Protein AF-A0A5R2N179-F1 (afdb_monomer)

Structure (mmCIF, N/CA/C/O backbone):
data_AF-A0A5R2N179-F1
#
_entry.id   AF-A0A5R2N179-F1
#
loop_
_atom_site.group_PDB
_atom_site.id
_atom_site.type_symbol
_atom_site.label_atom_id
_atom_site.label_alt_id
_atom_site.label_comp_id
_atom_site.label_asym_id
_atom_site.label_entity_id
_atom_site.label_seq_id
_atom_site.pdbx_PDB_ins_code
_atom_site.Cartn_x
_atom_site.Cartn_y
_atom_site.Cartn_z
_atom_site.occupancy
_atom_site.B_iso_or_equiv
_atom_site.auth_seq_id
_atom_site.auth_comp_id
_atom_site.auth_asym_id
_atom_site.auth_atom_id
_atom_site.pdbx_PDB_model_num
ATOM 1 N N . MET A 1 1 ? -63.352 -45.307 57.477 1.00 53.78 1 MET A N 1
ATOM 2 C CA . MET A 1 1 ? -62.106 -44.621 57.868 1.00 53.78 1 MET A CA 1
ATOM 3 C C . MET A 1 1 ? -61.792 -43.632 56.760 1.00 53.78 1 MET A C 1
ATOM 5 O O . MET A 1 1 ? -61.349 -44.044 55.698 1.00 53.78 1 MET A O 1
ATOM 9 N N . SER A 1 2 ? -62.169 -42.372 56.954 1.00 57.47 2 SER A N 1
ATOM 10 C CA . SER A 1 2 ? -61.905 -41.281 56.017 1.00 57.47 2 SER A CA 1
ATOM 11 C C . SER A 1 2 ? -60.538 -40.698 56.347 1.00 57.47 2 SER A C 1
ATOM 13 O O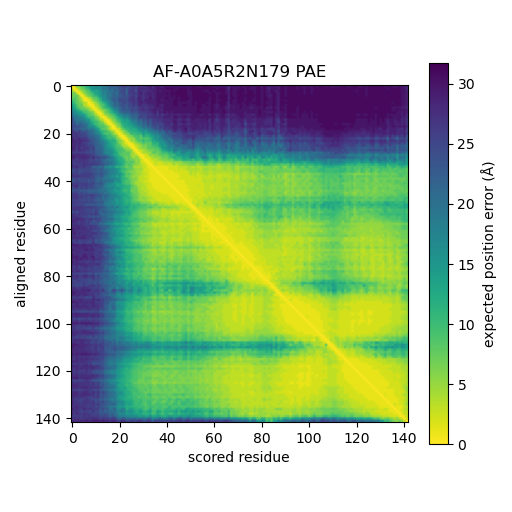 . SER A 1 2 ? -60.354 -40.221 57.464 1.00 57.47 2 SER A O 1
ATOM 15 N N . THR A 1 3 ? -59.604 -40.716 55.402 1.00 59.97 3 THR A N 1
ATOM 16 C CA . THR A 1 3 ? -58.459 -39.798 55.405 1.00 59.97 3 THR A CA 1
ATOM 17 C C . THR A 1 3 ? -58.260 -39.295 53.989 1.00 59.97 3 THR A C 1
ATOM 19 O O . THR A 1 3 ? -57.689 -39.963 53.131 1.00 59.97 3 THR A O 1
ATOM 22 N N . ASP A 1 4 ? -58.837 -38.121 53.785 1.00 61.88 4 ASP A N 1
ATOM 23 C CA . ASP A 1 4 ? -58.376 -37.084 52.883 1.00 61.88 4 ASP A CA 1
ATOM 24 C C . ASP A 1 4 ? -56.867 -36.835 53.076 1.00 61.88 4 ASP A C 1
ATOM 26 O O . ASP A 1 4 ? -56.405 -36.702 54.213 1.00 61.88 4 ASP A O 1
ATOM 30 N N . SER A 1 5 ? -56.110 -36.782 51.982 1.00 61.78 5 SER A N 1
ATOM 31 C CA . SER A 1 5 ? -54.809 -36.106 51.936 1.00 61.78 5 SER A CA 1
ATOM 32 C C . SER A 1 5 ? -54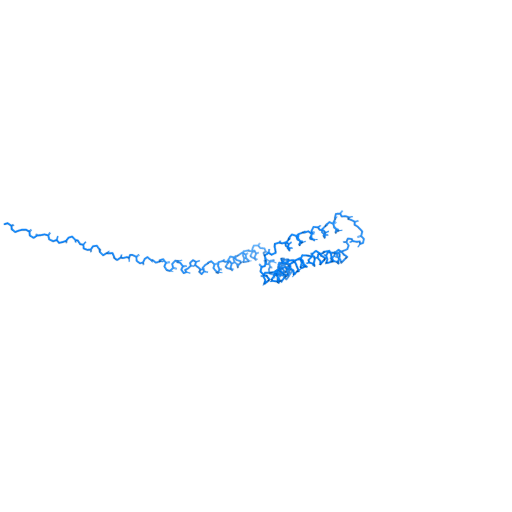.368 -35.851 50.491 1.00 61.78 5 SER A C 1
ATOM 34 O O . SER A 1 5 ? -53.575 -36.585 49.914 1.00 61.78 5 SER A O 1
ATOM 36 N N . ALA A 1 6 ? -54.928 -34.764 49.952 1.00 61.44 6 ALA A N 1
ATOM 37 C CA . ALA A 1 6 ? -54.314 -33.726 49.112 1.00 61.44 6 ALA A CA 1
ATOM 38 C C . ALA A 1 6 ? -53.505 -34.103 47.836 1.00 61.44 6 ALA A C 1
ATOM 40 O O . ALA A 1 6 ? -52.576 -34.909 47.878 1.00 61.44 6 ALA A O 1
ATOM 41 N N . PRO A 1 7 ? -53.737 -33.406 46.700 1.00 61.97 7 PRO A N 1
ATOM 42 C CA . PRO A 1 7 ? -52.867 -33.489 45.528 1.00 61.97 7 PRO A CA 1
ATOM 43 C C . PRO A 1 7 ? -51.495 -32.861 45.817 1.00 61.97 7 PRO A C 1
ATOM 45 O O . PRO A 1 7 ? -51.409 -31.773 46.389 1.00 61.97 7 PRO A O 1
ATOM 48 N N . ALA A 1 8 ? -50.420 -33.520 45.375 1.00 60.12 8 ALA A N 1
ATOM 49 C CA . ALA A 1 8 ? -49.076 -32.947 45.386 1.00 60.12 8 ALA A CA 1
ATOM 50 C C . ALA A 1 8 ? -49.012 -31.685 44.494 1.00 60.12 8 ALA A C 1
ATOM 52 O O . ALA A 1 8 ? -49.739 -31.600 43.499 1.00 60.12 8 ALA A O 1
ATOM 53 N N . PRO A 1 9 ? -48.168 -30.695 44.836 1.00 57.66 9 PRO A N 1
ATOM 54 C CA . PRO A 1 9 ? -48.247 -29.357 44.272 1.00 57.66 9 PRO A CA 1
ATOM 55 C C . PRO A 1 9 ? -47.945 -29.386 42.777 1.00 57.66 9 PRO A C 1
ATOM 57 O O . PRO A 1 9 ? -46.950 -29.973 42.349 1.00 57.66 9 PRO A O 1
ATOM 60 N N . GLN A 1 10 ? -48.770 -28.687 41.996 1.00 62.75 10 GLN A N 1
ATOM 61 C CA . GLN A 1 10 ? -48.390 -28.215 40.6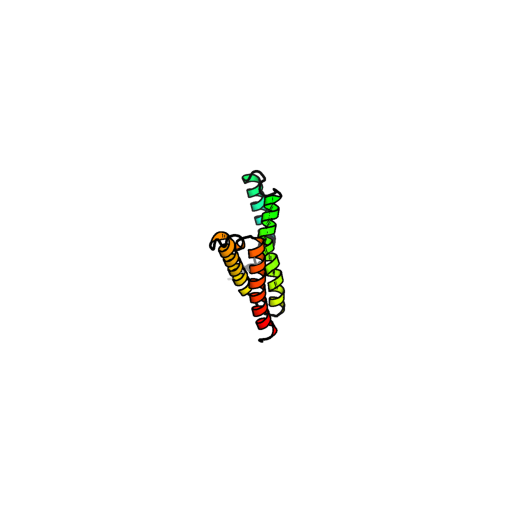71 1.00 62.75 10 GLN A CA 1
ATOM 62 C C . GLN A 1 10 ? -47.154 -27.341 40.865 1.00 62.75 10 GLN A C 1
ATOM 64 O O . GLN A 1 10 ? -47.249 -26.185 41.276 1.00 62.75 10 GLN A O 1
ATOM 69 N N . GLY A 1 11 ? -45.980 -27.935 40.657 1.00 43.81 11 GLY A N 1
ATOM 70 C CA . GLY A 1 11 ? -44.746 -27.189 40.551 1.00 43.81 11 GLY A CA 1
ATOM 71 C C . GLY A 1 11 ? -44.961 -26.190 39.436 1.00 43.81 11 GLY A C 1
ATOM 72 O O . GLY A 1 11 ? -45.070 -26.584 38.276 1.00 43.81 11 GLY A O 1
ATOM 73 N N . ASN A 1 12 ? -45.094 -24.919 39.812 1.00 52.75 12 ASN A N 1
ATOM 74 C CA . ASN A 1 12 ? -44.979 -23.802 38.900 1.00 52.75 12 ASN A CA 1
ATOM 75 C C . ASN A 1 12 ? -43.726 -24.063 38.069 1.00 52.75 12 ASN A C 1
ATOM 77 O O . ASN A 1 12 ? -42.609 -23.807 38.518 1.00 52.75 12 ASN A O 1
ATOM 81 N N . ILE A 1 13 ? -43.920 -24.518 36.834 1.00 54.75 13 ILE A N 1
ATOM 82 C CA . ILE A 1 13 ? -42.973 -24.276 35.759 1.00 54.75 13 ILE A CA 1
ATOM 83 C C . ILE A 1 13 ? -43.164 -22.796 35.419 1.00 54.75 13 ILE A C 1
ATOM 85 O O . ILE A 1 13 ? -43.594 -22.420 34.336 1.00 54.75 13 ILE A O 1
ATOM 89 N N . ALA A 1 14 ? -42.901 -21.932 36.404 1.00 51.62 14 ALA A N 1
ATOM 90 C CA . ALA A 1 14 ? -42.409 -20.615 36.112 1.00 51.62 14 ALA A CA 1
ATOM 91 C C . ALA A 1 14 ? -41.060 -20.913 35.473 1.00 51.62 14 ALA A C 1
ATOM 93 O O . ALA A 1 14 ? -40.058 -21.091 36.166 1.00 51.62 14 ALA A O 1
ATOM 94 N N . GLU A 1 15 ? -41.099 -21.123 34.153 1.00 56.00 15 GLU A N 1
ATOM 95 C CA . GLU A 1 15 ? -39.951 -20.985 33.289 1.00 56.00 15 GLU A CA 1
ATOM 96 C C . GLU A 1 15 ? -39.218 -19.773 33.818 1.00 56.00 15 GLU A C 1
ATOM 98 O O . GLU A 1 15 ? -39.706 -18.643 33.774 1.00 56.00 15 GLU A O 1
ATOM 103 N N . GLU A 1 16 ? -38.089 -20.063 34.448 1.00 53.00 16 GLU A N 1
ATOM 104 C CA . GLU A 1 16 ? -37.110 -19.097 34.855 1.00 53.00 16 GLU A CA 1
ATOM 105 C C . GLU A 1 16 ? -36.722 -18.421 33.542 1.00 53.00 16 GLU A C 1
ATOM 107 O O . GLU A 1 16 ? -35.884 -18.915 32.782 1.00 53.00 16 GLU A O 1
ATOM 112 N N . GLN A 1 17 ? -37.450 -17.355 33.203 1.00 58.47 17 GLN A N 1
ATOM 113 C CA . GLN A 1 17 ? -37.270 -16.540 32.020 1.00 58.47 17 GLN A CA 1
ATOM 114 C C . GLN A 1 17 ? -35.991 -15.757 32.298 1.00 58.47 17 GLN A C 1
ATOM 116 O O . GLN A 1 17 ? -35.980 -14.597 32.704 1.00 58.47 17 GLN A O 1
ATOM 121 N N . ARG A 1 18 ? -34.884 -16.503 32.232 1.00 58.25 18 ARG A N 1
ATOM 122 C CA . ARG A 1 18 ? -33.540 -16.088 32.590 1.00 58.25 18 ARG A CA 1
ATOM 123 C C . ARG A 1 18 ? -33.220 -14.824 31.803 1.00 58.25 18 ARG A C 1
ATOM 125 O O . ARG A 1 18 ? -33.641 -14.713 30.648 1.00 58.25 18 ARG A O 1
ATOM 132 N N . PRO A 1 19 ? -32.389 -13.922 32.345 1.00 51.41 19 PRO A N 1
ATOM 133 C CA . PRO A 1 19 ? -31.983 -12.665 31.714 1.00 51.41 19 PRO A CA 1
ATOM 134 C C . PRO A 1 19 ? -31.039 -12.886 30.510 1.00 51.41 19 PRO A C 1
ATOM 136 O O . PRO A 1 19 ? -30.090 -12.139 30.288 1.00 51.41 19 PRO A O 1
ATOM 139 N N . ARG A 1 20 ? -31.278 -13.926 29.703 1.00 57.06 20 ARG A N 1
ATOM 140 C CA . ARG A 1 20 ? -30.557 -14.249 28.471 1.00 57.06 20 ARG A CA 1
ATOM 141 C C . ARG A 1 20 ? -30.684 -13.133 27.440 1.00 57.06 20 ARG A C 1
ATOM 143 O O . ARG A 1 20 ? -29.745 -12.917 26.686 1.00 57.06 20 ARG A O 1
ATOM 150 N N . ILE A 1 21 ? -31.787 -12.386 27.457 1.00 59.50 21 ILE A N 1
ATOM 151 C CA . ILE A 1 21 ? -32.020 -11.277 26.525 1.00 59.50 21 ILE A CA 1
ATOM 152 C C . ILE A 1 21 ? -31.097 -10.088 26.842 1.00 59.50 21 ILE A C 1
ATOM 154 O O . ILE A 1 21 ? -30.459 -9.560 25.938 1.00 59.50 21 ILE A O 1
ATOM 158 N N . ALA A 1 22 ? -30.936 -9.717 28.118 1.00 60.19 22 ALA A N 1
ATOM 159 C CA . ALA A 1 22 ? -30.096 -8.582 28.513 1.00 60.19 22 ALA A CA 1
ATOM 160 C C . ALA A 1 22 ? -28.593 -8.866 28.329 1.00 60.19 22 ALA A C 1
ATOM 162 O O . ALA A 1 22 ? -27.859 -8.023 27.814 1.00 60.19 22 ALA A O 1
ATOM 163 N N . VAL A 1 23 ? -28.137 -10.075 28.677 1.00 61.72 23 VAL A N 1
ATOM 164 C CA . VAL A 1 23 ? -26.733 -10.483 28.484 1.00 61.72 23 VAL A CA 1
ATOM 165 C C . VAL A 1 23 ? -26.410 -10.671 26.996 1.00 61.72 23 VAL A C 1
ATOM 167 O O . VAL A 1 23 ? -25.331 -10.287 26.545 1.00 61.72 23 VAL A O 1
ATOM 170 N N . SER A 1 24 ? -27.345 -11.195 26.195 1.00 61.19 24 SER A N 1
ATOM 171 C CA . SER A 1 24 ? -27.162 -11.303 24.743 1.00 61.19 24 SER A CA 1
ATOM 172 C C . SER A 1 24 ? -27.149 -9.931 24.069 1.00 61.19 24 SER A C 1
ATOM 174 O O . SER A 1 24 ? -26.312 -9.698 23.206 1.00 61.19 24 SER A O 1
ATOM 176 N N . ALA A 1 25 ? -28.017 -9.002 24.474 1.00 61.19 25 ALA A N 1
ATOM 177 C CA . ALA A 1 25 ? -28.015 -7.647 23.929 1.00 61.19 25 ALA A CA 1
ATOM 178 C C . ALA A 1 25 ? -26.716 -6.905 24.280 1.00 61.19 25 ALA A C 1
ATOM 180 O O . ALA A 1 25 ? -26.116 -6.276 23.411 1.00 61.19 25 ALA A O 1
ATOM 181 N N . LEU A 1 26 ? -26.226 -7.027 25.519 1.00 62.22 26 LEU A N 1
ATOM 182 C CA . LEU A 1 26 ? -24.972 -6.397 25.934 1.00 62.22 26 LEU A CA 1
ATOM 183 C C . LEU A 1 26 ? -23.756 -6.993 25.207 1.00 62.22 26 LEU A C 1
ATOM 185 O O . LEU A 1 26 ? -22.875 -6.251 24.789 1.00 62.22 26 LEU A O 1
ATOM 189 N N . THR A 1 27 ? -23.716 -8.313 24.996 1.00 66.31 27 THR A N 1
ATOM 190 C CA . THR A 1 27 ? -22.603 -8.977 24.291 1.00 66.31 27 THR A CA 1
ATOM 191 C C . THR A 1 27 ? -22.597 -8.720 22.780 1.00 66.31 27 THR A C 1
ATOM 193 O O . THR A 1 27 ? -21.515 -8.613 22.205 1.00 66.31 27 THR A O 1
ATOM 196 N N . THR A 1 28 ? -23.759 -8.557 22.136 1.00 67.06 28 THR A N 1
ATOM 197 C CA . THR A 1 28 ? -23.848 -8.164 20.717 1.00 67.06 28 THR A CA 1
ATOM 198 C C . THR A 1 28 ? -23.349 -6.733 20.506 1.00 67.06 28 THR A C 1
ATOM 200 O O . THR A 1 28 ? -22.462 -6.517 19.684 1.00 67.06 28 THR A O 1
ATOM 203 N N . ASN A 1 29 ? -23.815 -5.779 21.322 1.00 69.38 29 ASN A N 1
ATOM 204 C CA . ASN A 1 29 ? -23.353 -4.387 21.264 1.00 69.38 29 ASN A CA 1
ATOM 205 C C . ASN A 1 29 ? -21.856 -4.267 21.605 1.00 69.38 29 ASN A C 1
ATOM 207 O O . ASN A 1 29 ? -21.120 -3.519 20.966 1.00 69.38 29 ASN A O 1
ATOM 211 N N . LEU A 1 30 ? -21.365 -5.044 22.576 1.00 72.31 30 LEU A N 1
ATOM 212 C CA . LEU A 1 30 ? -19.951 -5.029 22.949 1.00 72.31 30 LEU A CA 1
ATOM 213 C C . LEU A 1 30 ? -19.044 -5.641 21.873 1.00 72.31 30 LEU A C 1
ATOM 215 O O . LEU A 1 30 ? -17.878 -5.282 21.815 1.00 72.31 30 LEU A O 1
ATOM 219 N N . ARG A 1 31 ? -19.535 -6.536 21.006 1.00 76.44 31 ARG A N 1
ATOM 220 C CA . ARG A 1 31 ? -18.759 -7.014 19.845 1.00 76.44 31 ARG A CA 1
ATOM 221 C C . ARG A 1 31 ? -18.673 -5.961 18.747 1.0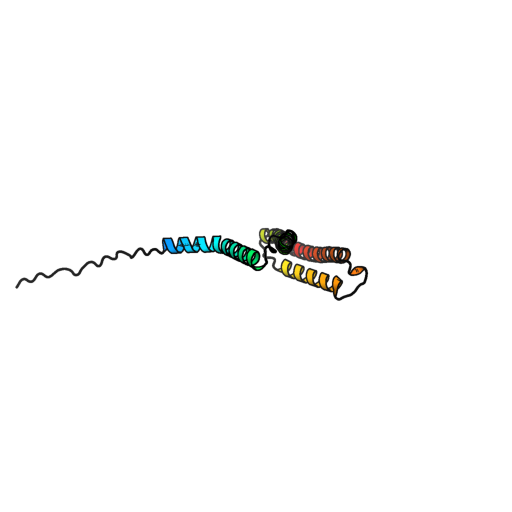0 76.44 31 ARG A C 1
ATOM 223 O O . ARG A 1 31 ? -17.598 -5.769 18.188 1.00 76.44 31 ARG A O 1
ATOM 230 N N . GLU A 1 32 ? -19.779 -5.280 18.475 1.00 78.50 32 GLU A N 1
ATOM 231 C CA . GLU A 1 32 ? -19.869 -4.265 17.423 1.00 78.50 32 GLU A CA 1
ATOM 232 C C . GLU A 1 32 ? -19.042 -3.014 17.773 1.00 78.50 32 GLU A C 1
ATOM 234 O O . GLU A 1 32 ? -18.259 -2.531 16.957 1.00 78.50 32 GLU A O 1
ATOM 239 N N . TYR A 1 33 ? -19.104 -2.560 19.030 1.00 86.62 33 TYR A N 1
ATOM 240 C CA . TYR A 1 33 ? -18.309 -1.427 19.521 1.00 86.62 33 TYR A CA 1
ATOM 241 C C . TYR A 1 33 ? -16.965 -1.824 20.141 1.00 86.62 33 TYR A C 1
ATOM 243 O O . TYR A 1 33 ? -16.095 -0.971 20.314 1.00 86.62 33 TYR A O 1
ATOM 251 N N . GLY A 1 34 ? -16.756 -3.100 20.463 1.00 88.56 34 GLY A N 1
ATOM 252 C CA . GLY A 1 34 ? -15.570 -3.570 21.183 1.00 88.56 34 GLY A CA 1
ATOM 253 C C . GLY A 1 34 ? -14.272 -3.310 20.439 1.00 88.56 34 GLY A C 1
ATOM 254 O O . GLY A 1 34 ? -13.285 -2.946 21.069 1.00 88.56 34 GLY A O 1
ATOM 255 N N . LEU A 1 35 ? -14.278 -3.419 19.108 1.00 90.94 35 LEU A N 1
ATOM 256 C CA . LEU A 1 35 ? -13.097 -3.128 18.294 1.00 90.94 35 LEU A CA 1
ATOM 257 C C . LEU A 1 35 ? -12.757 -1.631 18.294 1.00 90.94 35 LEU A C 1
ATOM 259 O O . LEU A 1 35 ? -11.589 -1.273 18.423 1.00 90.94 35 LEU A O 1
ATOM 263 N N . ILE A 1 36 ? -13.765 -0.756 18.219 1.00 90.69 36 ILE A N 1
ATOM 264 C CA . ILE A 1 36 ? -13.574 0.701 18.299 1.00 90.69 36 ILE A CA 1
ATOM 265 C C . ILE A 1 36 ? -13.083 1.092 19.697 1.00 90.69 36 ILE A C 1
ATOM 267 O O . ILE A 1 36 ? -12.126 1.851 19.824 1.00 90.69 36 ILE A O 1
ATOM 271 N N . ILE A 1 37 ? -13.694 0.541 20.749 1.00 92.00 37 ILE A N 1
ATOM 272 C CA . ILE A 1 37 ? -13.278 0.776 22.136 1.00 92.00 37 ILE A CA 1
ATOM 273 C C . ILE A 1 37 ? -11.841 0.286 22.345 1.00 92.00 37 ILE A C 1
ATOM 275 O O . ILE A 1 37 ? -11.023 1.023 22.890 1.00 92.00 37 ILE A O 1
ATOM 279 N N . ALA A 1 38 ? -11.502 -0.916 21.869 1.00 92.50 38 ALA A N 1
ATOM 280 C CA . ALA A 1 38 ? -10.147 -1.455 21.943 1.00 92.50 38 ALA A CA 1
ATOM 281 C C . ALA A 1 38 ? -9.137 -0.562 21.206 1.00 92.50 38 ALA A C 1
ATOM 283 O O . ALA A 1 38 ? -8.072 -0.274 21.751 1.00 92.50 38 ALA A O 1
ATOM 284 N N . LEU A 1 39 ? -9.486 -0.067 20.013 1.00 92.38 39 LEU A N 1
ATOM 285 C CA . LEU A 1 39 ? -8.658 0.874 19.261 1.00 92.38 39 LEU A CA 1
ATOM 286 C C . LEU A 1 39 ? -8.419 2.162 20.060 1.00 92.38 39 LEU A C 1
ATOM 288 O O . LEU A 1 39 ? -7.272 2.571 20.210 1.00 92.38 39 LEU A O 1
ATOM 292 N N . ILE A 1 40 ? -9.470 2.768 20.624 1.00 94.00 40 ILE A N 1
ATOM 293 C CA . ILE A 1 40 ? -9.359 3.986 21.443 1.00 94.00 40 ILE A CA 1
ATOM 294 C C . ILE A 1 40 ? -8.467 3.743 22.663 1.00 94.00 40 ILE A C 1
ATOM 296 O O . ILE A 1 40 ? -7.580 4.548 22.941 1.00 94.00 40 ILE A O 1
ATOM 300 N N . VAL A 1 41 ? -8.664 2.633 23.377 1.00 95.44 41 VAL A N 1
ATOM 301 C CA . VAL A 1 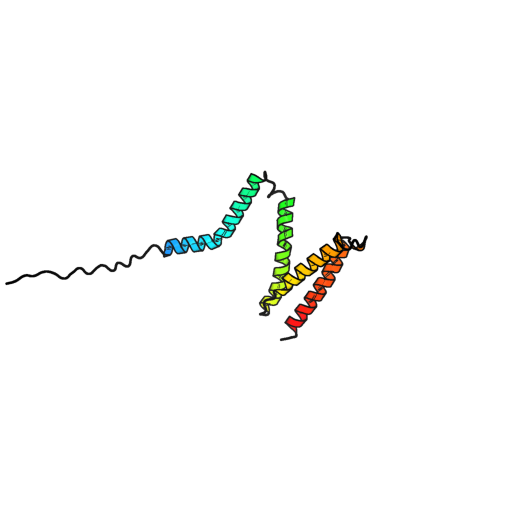41 ? -7.857 2.280 24.555 1.00 95.44 41 VAL A CA 1
ATOM 302 C C . VAL A 1 41 ? -6.381 2.144 24.182 1.00 95.44 41 VAL A C 1
ATOM 304 O O . VAL A 1 41 ? -5.532 2.724 24.857 1.00 95.44 41 VAL A O 1
ATOM 307 N N . ILE A 1 42 ? -6.066 1.443 23.090 1.00 94.25 42 ILE A N 1
ATOM 308 C CA . ILE A 1 42 ? -4.688 1.284 22.603 1.00 94.25 42 ILE A CA 1
ATOM 309 C C . ILE A 1 42 ? -4.100 2.631 22.155 1.00 94.25 42 ILE A C 1
ATOM 311 O O . ILE A 1 42 ? -2.950 2.936 22.474 1.00 94.25 42 ILE A O 1
ATOM 315 N N . MET A 1 43 ? -4.877 3.463 21.455 1.00 93.69 43 MET A N 1
ATOM 316 C CA . MET A 1 43 ? -4.445 4.799 21.036 1.00 93.69 43 MET A CA 1
ATOM 317 C C . MET A 1 43 ? -4.116 5.686 22.236 1.00 93.69 43 MET A C 1
ATOM 319 O O . MET A 1 43 ? -3.072 6.333 22.243 1.00 93.69 43 MET A O 1
ATOM 323 N N . LEU A 1 44 ? -4.969 5.699 23.264 1.00 94.88 44 LEU A N 1
ATOM 324 C CA . LEU A 1 44 ? -4.720 6.447 24.496 1.00 94.88 44 LEU A CA 1
ATOM 325 C C . LEU A 1 44 ? -3.500 5.899 25.235 1.00 94.88 44 LEU A C 1
ATOM 327 O O . LEU A 1 44 ? -2.635 6.678 25.627 1.00 94.88 44 LEU A O 1
ATOM 331 N N . PHE A 1 45 ? -3.387 4.576 25.365 1.00 95.44 45 PHE A N 1
ATOM 332 C CA . PHE A 1 45 ? -2.230 3.922 25.972 1.00 95.44 45 PHE A CA 1
ATOM 333 C C . PHE A 1 45 ? -0.919 4.383 25.320 1.00 95.44 45 PHE A C 1
ATOM 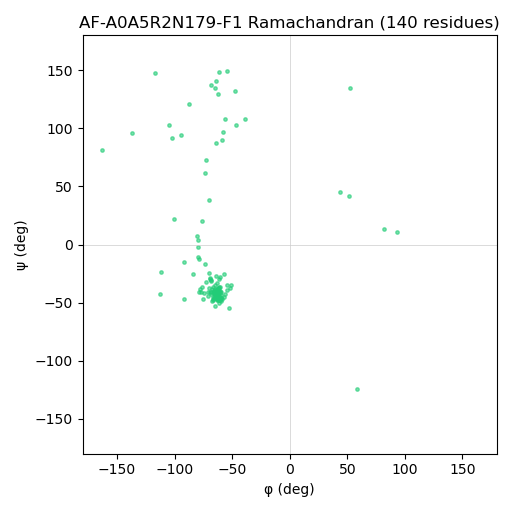335 O O . PHE A 1 45 ? -0.057 4.929 26.005 1.00 95.44 45 PHE A O 1
ATOM 342 N N . PHE A 1 46 ? -0.791 4.277 23.994 1.00 94.12 46 PHE A N 1
ATOM 343 C CA . PHE A 1 46 ? 0.414 4.735 23.293 1.00 94.12 46 PHE A CA 1
ATOM 344 C C . PHE A 1 46 ? 0.578 6.258 23.304 1.00 94.12 46 PHE A C 1
ATOM 346 O O . PHE A 1 46 ? 1.700 6.755 23.361 1.00 94.12 46 PHE A O 1
ATOM 353 N N . GLN A 1 47 ? -0.510 7.027 23.306 1.00 93.94 47 GLN A N 1
ATOM 354 C CA . GLN A 1 47 ? -0.423 8.478 23.432 1.00 93.94 47 GLN A CA 1
ATOM 355 C C . GLN A 1 47 ? 0.203 8.889 24.774 1.00 93.94 47 GLN A C 1
ATOM 357 O O . GLN A 1 47 ? 1.072 9.762 24.788 1.00 93.94 47 GLN A O 1
ATOM 362 N N . PHE A 1 48 ? -0.189 8.255 25.882 1.00 94.81 48 PHE A N 1
ATOM 363 C CA . PHE A 1 48 ? 0.373 8.543 27.203 1.00 94.81 48 PHE A CA 1
ATOM 364 C C . PHE A 1 48 ? 1.775 7.950 27.377 1.00 94.81 48 PHE A C 1
ATOM 366 O O . PHE A 1 48 ? 2.689 8.661 27.789 1.00 94.81 48 PHE A O 1
ATOM 373 N N . THR A 1 49 ? 1.981 6.681 27.016 1.00 94.81 49 THR A N 1
ATOM 374 C CA . THR A 1 49 ? 3.274 5.999 27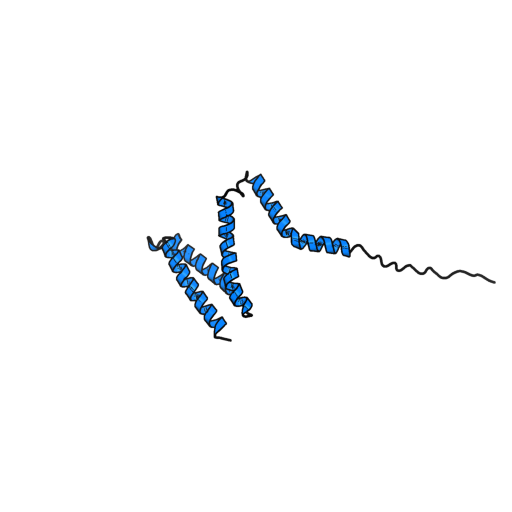.185 1.00 94.81 49 THR A CA 1
ATOM 375 C C . THR A 1 49 ? 4.364 6.561 26.268 1.00 94.81 49 THR A C 1
ATOM 377 O O . THR A 1 49 ? 5.533 6.561 26.641 1.00 94.81 49 THR A O 1
ATOM 380 N N . THR A 1 50 ? 4.018 7.076 25.082 1.00 92.62 50 THR A N 1
ATOM 381 C CA . THR A 1 50 ? 4.981 7.647 24.117 1.00 92.62 50 THR A CA 1
ATOM 382 C C . THR A 1 50 ? 5.030 9.184 24.155 1.00 92.62 50 THR A C 1
ATOM 384 O O . THR A 1 50 ? 5.435 9.822 23.176 1.00 92.62 50 THR A O 1
ATOM 387 N N . SER A 1 51 ? 4.602 9.806 25.261 1.00 90.75 51 SER A N 1
ATOM 388 C CA . SER A 1 51 ? 4.675 11.263 25.485 1.00 90.75 51 SER A CA 1
ATOM 389 C C . SER A 1 51 ? 4.090 12.090 24.334 1.00 90.75 51 SER A C 1
ATOM 391 O O . SER A 1 51 ? 4.667 13.070 23.865 1.00 90.75 51 SER A O 1
ATOM 393 N N . GLY A 1 52 ? 2.955 11.641 23.815 1.00 89.69 52 GLY A N 1
ATOM 394 C CA . GLY A 1 52 ? 2.198 12.316 22.774 1.00 89.69 52 GLY A CA 1
ATOM 395 C C . GLY A 1 52 ? 2.666 12.118 21.334 1.00 89.69 52 GLY A C 1
ATOM 396 O O . GLY A 1 52 ? 2.246 12.842 20.434 1.00 89.69 52 GLY A O 1
ATOM 397 N N . THR A 1 53 ? 3.543 11.146 21.095 1.00 90.81 53 THR A N 1
ATOM 398 C CA . THR A 1 53 ? 4.122 10.898 19.770 1.00 90.81 53 THR A CA 1
ATOM 399 C C . THR A 1 53 ? 3.109 10.353 18.758 1.00 90.81 53 THR A C 1
ATOM 401 O O . THR A 1 53 ? 3.238 10.673 17.580 1.00 90.81 53 THR A O 1
ATOM 404 N N . LEU A 1 54 ? 2.079 9.611 19.179 1.00 88.75 54 LEU A N 1
ATOM 405 C CA . LEU A 1 54 ? 1.083 9.017 18.274 1.00 88.75 54 LEU A CA 1
ATOM 406 C C . LEU A 1 54 ? 0.323 10.078 17.463 1.00 88.75 54 LEU A C 1
ATOM 408 O O . LEU A 1 54 ? 0.239 9.961 16.243 1.00 88.75 54 LEU A O 1
ATOM 412 N N . PHE A 1 55 ? -0.161 11.145 18.107 1.00 91.56 55 PHE A N 1
ATOM 413 C CA . PHE A 1 55 ? -0.889 12.225 17.422 1.00 91.56 55 PHE A CA 1
ATOM 414 C C . PHE A 1 55 ? 0.008 13.256 16.717 1.00 91.56 55 PHE A C 1
ATOM 416 O O . PHE A 1 55 ? -0.493 14.260 16.208 1.00 91.56 55 PHE A O 1
ATOM 423 N N . LYS A 1 56 ? 1.329 13.041 16.642 1.00 94.38 56 LYS A N 1
ATOM 424 C CA . LYS A 1 56 ? 2.190 13.907 15.824 1.00 94.38 56 LYS A CA 1
ATOM 425 C C . LYS A 1 56 ? 1.807 13.765 14.344 1.00 94.38 56 LYS A C 1
ATOM 427 O O . LYS A 1 56 ? 1.609 12.635 13.892 1.00 94.38 56 LYS A O 1
ATOM 432 N N . PRO A 1 57 ? 1.795 14.861 13.558 1.00 92.25 57 PRO A N 1
ATOM 433 C CA . PRO A 1 57 ? 1.386 14.829 12.151 1.00 92.25 57 PRO A CA 1
ATOM 434 C C . PRO A 1 57 ? 2.109 13.770 11.315 1.00 92.25 57 PRO A C 1
ATOM 436 O O . PRO A 1 57 ? 1.483 13.126 10.485 1.00 92.25 57 PRO A O 1
ATOM 439 N N . VAL A 1 58 ? 3.402 13.548 11.576 1.00 93.94 58 VAL A N 1
ATOM 440 C CA . VAL A 1 58 ? 4.219 12.538 10.884 1.00 93.94 58 VAL A CA 1
ATOM 441 C C . VAL A 1 58 ? 3.742 11.114 11.175 1.00 93.94 58 VAL A C 1
ATOM 443 O O . VAL A 1 58 ? 3.668 10.294 10.271 1.00 93.94 58 VAL A O 1
ATOM 446 N N . ASN A 1 59 ? 3.384 10.798 12.419 1.00 92.56 59 ASN A N 1
ATOM 447 C CA . ASN A 1 59 ? 2.930 9.450 12.760 1.00 92.56 59 ASN A CA 1
ATOM 448 C C . ASN A 1 59 ? 1.501 9.203 12.299 1.00 92.56 59 ASN A C 1
ATOM 450 O O . ASN A 1 59 ? 1.204 8.117 11.807 1.00 92.56 59 ASN A O 1
ATOM 454 N N . LEU A 1 60 ? 0.642 10.220 12.384 1.00 91.25 60 LEU A N 1
ATOM 455 C CA . LEU A 1 60 ? -0.710 10.132 11.854 1.00 91.25 60 LEU A CA 1
ATOM 456 C C . LEU A 1 60 ? -0.698 9.958 10.328 1.00 91.25 60 LEU A C 1
ATOM 458 O O . LEU A 1 60 ? -1.386 9.082 9.809 1.00 91.25 60 LEU A O 1
ATOM 462 N N . SER A 1 61 ? 0.122 10.733 9.609 1.00 93.75 61 SER A N 1
ATOM 463 C CA . SER A 1 61 ? 0.253 10.592 8.157 1.00 93.75 61 SER A CA 1
ATOM 464 C C . SER A 1 61 ? 0.890 9.260 7.762 1.00 93.75 61 SER A C 1
ATOM 466 O O . SER A 1 61 ? 0.457 8.670 6.776 1.00 93.75 61 SER A O 1
ATOM 468 N N . ASN A 1 62 ? 1.855 8.746 8.531 1.00 92.12 62 ASN A N 1
ATOM 469 C CA . ASN A 1 62 ? 2.432 7.419 8.307 1.00 92.12 62 ASN A CA 1
ATOM 470 C C . ASN A 1 62 ? 1.404 6.303 8.529 1.00 92.12 62 ASN A C 1
ATOM 472 O O . ASN A 1 62 ? 1.326 5.388 7.715 1.00 92.12 62 ASN A O 1
ATOM 476 N N . LEU A 1 63 ? 0.587 6.388 9.584 1.00 90.69 63 LEU A N 1
ATOM 477 C CA . LEU A 1 63 ? -0.464 5.409 9.872 1.00 90.69 63 LEU A CA 1
ATOM 478 C C . LEU A 1 63 ? -1.488 5.371 8.736 1.00 90.69 63 LEU A C 1
ATOM 480 O O . LEU A 1 63 ? -1.831 4.293 8.248 1.00 90.69 63 LEU A O 1
ATOM 484 N N . VAL A 1 64 ? -1.925 6.542 8.266 1.00 91.12 64 VAL A N 1
ATOM 485 C CA . VAL A 1 64 ? -2.821 6.641 7.109 1.00 91.12 64 VAL A CA 1
ATOM 486 C C . VAL A 1 64 ? -2.148 6.067 5.864 1.00 91.12 64 VAL A C 1
ATOM 488 O O . VAL A 1 64 ? -2.724 5.186 5.244 1.00 91.12 64 VAL A O 1
ATOM 491 N N . GLN A 1 65 ? -0.918 6.471 5.530 1.00 91.62 65 GLN A N 1
ATOM 492 C CA . GLN A 1 65 ? -0.205 5.977 4.343 1.00 91.62 65 GLN A CA 1
ATOM 493 C C . GLN A 1 65 ? 0.006 4.456 4.347 1.00 91.62 65 GLN A C 1
ATOM 495 O O . GLN A 1 65 ? -0.181 3.816 3.314 1.00 91.62 65 GLN A O 1
ATOM 500 N N . GLN A 1 66 ? 0.340 3.864 5.498 1.00 91.00 66 GLN A N 1
ATOM 501 C CA . GLN A 1 66 ? 0.502 2.412 5.641 1.00 91.00 66 GLN A CA 1
ATOM 502 C C . GLN A 1 66 ? -0.821 1.660 5.425 1.00 91.00 66 GLN A C 1
ATOM 504 O O . GLN A 1 66 ? -0.823 0.579 4.840 1.00 91.00 66 GLN A O 1
ATOM 509 N N . ASN A 1 67 ? -1.954 2.240 5.836 1.00 91.38 67 ASN A N 1
ATOM 510 C CA . ASN A 1 67 ? -3.279 1.648 5.627 1.00 91.38 67 ASN A CA 1
ATOM 511 C C . ASN A 1 67 ? -3.875 1.964 4.245 1.00 91.38 67 ASN A C 1
ATOM 513 O O . ASN A 1 67 ? -4.660 1.170 3.726 1.00 91.38 67 ASN A O 1
ATOM 517 N N . SER A 1 68 ? -3.478 3.071 3.608 1.00 91.81 68 SER A N 1
ATOM 518 C CA . SER A 1 68 ? -3.934 3.453 2.266 1.00 91.81 68 SER A CA 1
ATOM 519 C C . SER A 1 68 ? -3.690 2.348 1.241 1.00 91.81 68 SER A C 1
ATOM 521 O O . SER A 1 68 ? -4.522 2.139 0.365 1.00 91.81 68 SER A O 1
ATOM 523 N N . PHE A 1 69 ? -2.595 1.597 1.376 1.00 89.25 69 PHE A N 1
ATOM 524 C CA . PHE A 1 69 ? -2.303 0.445 0.523 1.00 89.25 69 PHE A CA 1
ATOM 525 C C . PHE A 1 69 ? -3.426 -0.610 0.543 1.00 89.25 69 PHE A C 1
ATOM 527 O O . PHE A 1 69 ? -3.868 -1.055 -0.516 1.00 89.25 69 PHE A O 1
ATOM 534 N N . ILE A 1 70 ? -3.949 -0.957 1.725 1.00 90.81 70 ILE A N 1
ATOM 535 C CA . ILE A 1 70 ? -5.054 -1.920 1.865 1.00 90.81 70 ILE A CA 1
ATOM 536 C C . ILE A 1 70 ? -6.335 -1.359 1.237 1.00 90.81 70 ILE A C 1
ATOM 538 O O . ILE A 1 70 ? -7.038 -2.082 0.534 1.00 90.81 70 ILE A O 1
ATOM 542 N N . ILE A 1 71 ? -6.617 -0.069 1.444 1.00 91.06 71 ILE A N 1
ATOM 543 C CA . ILE A 1 71 ? -7.806 0.599 0.891 1.00 91.06 71 ILE A CA 1
ATOM 544 C C . ILE A 1 71 ? -7.776 0.578 -0.642 1.00 91.06 71 ILE A C 1
ATOM 546 O O . ILE A 1 71 ? -8.761 0.201 -1.273 1.00 91.06 71 ILE A O 1
ATOM 550 N N . VAL A 1 72 ? -6.640 0.933 -1.247 1.00 90.62 72 VAL A N 1
ATOM 551 C CA . 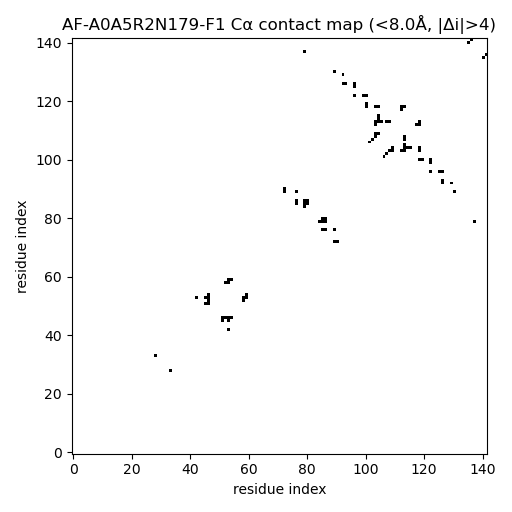VAL A 1 72 ? -6.472 0.922 -2.708 1.00 90.62 72 VAL A CA 1
ATOM 552 C C . VAL A 1 72 ? -6.640 -0.493 -3.269 1.00 90.62 72 VAL A C 1
ATOM 554 O O . VAL A 1 72 ? -7.354 -0.674 -4.254 1.00 90.62 72 VAL A O 1
ATOM 557 N N . MET A 1 73 ? -6.054 -1.510 -2.626 1.00 88.94 73 MET A N 1
ATOM 558 C CA . MET A 1 73 ? -6.250 -2.906 -3.040 1.00 88.94 73 MET A CA 1
ATOM 559 C C . MET A 1 73 ? -7.711 -3.356 -2.926 1.00 88.94 73 MET A C 1
ATOM 561 O O . MET A 1 73 ? -8.215 -4.031 -3.823 1.00 88.94 73 MET A O 1
ATOM 565 N N . ALA A 1 74 ? -8.406 -2.976 -1.851 1.00 89.62 74 ALA A N 1
ATOM 566 C CA . ALA A 1 74 ? -9.808 -3.330 -1.643 1.00 89.62 74 ALA A CA 1
ATOM 567 C C . ALA A 1 74 ? -10.721 -2.762 -2.742 1.00 89.62 74 ALA A C 1
ATOM 569 O O . ALA A 1 74 ? -11.628 -3.458 -3.195 1.00 89.62 74 ALA A O 1
ATOM 570 N N . LEU A 1 75 ? -10.450 -1.543 -3.224 1.00 89.94 75 LEU A N 1
ATOM 571 C CA . LEU A 1 75 ? -11.175 -0.953 -4.355 1.00 89.94 75 LEU A CA 1
ATOM 572 C C . LEU A 1 75 ? -10.993 -1.759 -5.651 1.00 89.94 75 LEU A C 1
ATOM 574 O O . LEU A 1 75 ? -11.949 -1.917 -6.405 1.00 89.94 75 LEU A O 1
ATOM 578 N N . GLY A 1 76 ? -9.797 -2.300 -5.899 1.00 87.38 76 GLY A N 1
ATOM 579 C CA . GLY A 1 76 ? -9.551 -3.186 -7.043 1.00 87.38 76 GLY A CA 1
ATOM 580 C C . GLY A 1 76 ? -10.297 -4.517 -6.920 1.00 87.38 76 GLY A C 1
ATOM 581 O O . GLY A 1 76 ? -11.005 -4.924 -7.841 1.00 87.38 76 GLY A O 1
ATOM 582 N N . MET A 1 77 ? -10.207 -5.163 -5.753 1.00 90.88 77 MET A N 1
ATOM 583 C CA . MET A 1 77 ? -10.899 -6.431 -5.483 1.00 90.88 77 MET A CA 1
ATOM 584 C C . MET A 1 77 ? -12.429 -6.292 -5.508 1.00 90.88 77 MET A C 1
ATOM 586 O O . MET A 1 77 ? -13.115 -7.252 -5.857 1.00 90.88 77 MET A O 1
ATOM 590 N N . LEU A 1 78 ? -12.981 -5.108 -5.212 1.00 90.81 78 LEU A N 1
ATOM 591 C CA . LEU A 1 78 ? -14.421 -4.844 -5.300 1.00 90.81 78 LEU A CA 1
ATOM 592 C C . LEU A 1 78 ? -14.980 -5.150 -6.699 1.00 90.81 78 LEU A C 1
ATOM 594 O O . LEU A 1 78 ? -16.030 -5.780 -6.803 1.00 90.81 78 LEU A O 1
ATOM 598 N N . LEU A 1 79 ? -14.275 -4.763 -7.770 1.00 86.19 79 LEU A N 1
ATOM 599 C CA . LEU A 1 79 ? -14.712 -5.026 -9.150 1.00 86.19 79 LEU A CA 1
ATOM 600 C C . LEU A 1 79 ? -14.785 -6.531 -9.458 1.00 86.19 79 LEU A C 1
ATOM 602 O O . LEU A 1 79 ? -15.667 -6.982 -10.194 1.00 86.19 79 LEU A O 1
ATOM 606 N N . VAL A 1 80 ? -13.891 -7.318 -8.857 1.00 86.69 80 VAL A N 1
ATOM 607 C CA . VAL A 1 80 ? -13.847 -8.772 -9.043 1.00 86.69 80 VAL A CA 1
ATOM 608 C C . VAL A 1 80 ? -14.944 -9.472 -8.239 1.00 86.69 80 VAL A C 1
ATOM 610 O O . VAL A 1 80 ? -15.636 -10.344 -8.764 1.00 86.69 80 VAL A O 1
ATOM 613 N N . ILE A 1 81 ? -15.179 -9.026 -7.002 1.00 89.75 81 ILE A N 1
ATOM 614 C CA . ILE A 1 81 ? -16.227 -9.572 -6.129 1.00 89.75 81 ILE A CA 1
ATOM 615 C C . ILE A 1 81 ? -17.621 -9.301 -6.695 1.00 89.75 81 ILE A C 1
ATOM 617 O O . ILE A 1 81 ? -18.461 -10.198 -6.698 1.00 89.75 81 ILE A O 1
ATOM 621 N N . VAL A 1 82 ? -17.864 -8.105 -7.241 1.00 89.94 82 VAL A N 1
ATOM 622 C CA . VAL A 1 82 ? -19.137 -7.782 -7.915 1.00 89.94 82 VAL A CA 1
ATOM 623 C C . VAL A 1 82 ? -19.390 -8.706 -9.114 1.00 89.94 82 VAL A C 1
ATOM 625 O O . VAL A 1 82 ? -20.539 -9.001 -9.431 1.00 89.94 82 VAL A O 1
ATOM 628 N N . SER A 1 83 ? -18.328 -9.224 -9.737 1.00 85.31 83 SER A N 1
ATOM 629 C CA . SER A 1 83 ? -18.412 -10.189 -10.839 1.00 85.31 83 SER A CA 1
ATOM 630 C C . SER A 1 83 ? -18.666 -11.636 -10.378 1.00 85.31 83 SER A C 1
ATOM 632 O O . SER A 1 83 ? -18.819 -12.516 -11.221 1.00 85.31 83 SER A O 1
ATOM 634 N N . GLY A 1 84 ? -18.738 -11.894 -9.066 1.00 86.62 84 GLY A N 1
ATOM 635 C CA . GLY A 1 84 ? -19.022 -13.213 -8.485 1.00 86.62 84 GLY A CA 1
ATOM 636 C C . GLY A 1 84 ? -17.791 -14.058 -8.140 1.00 86.62 84 GLY A C 1
ATOM 637 O O . GLY A 1 84 ? -17.946 -15.233 -7.813 1.00 86.62 84 GLY A O 1
ATOM 638 N N . TYR A 1 85 ? -16.584 -13.484 -8.182 1.00 85.00 85 TYR A N 1
ATOM 639 C CA . TYR A 1 85 ? -15.326 -14.193 -7.921 1.00 85.00 85 TYR A CA 1
ATOM 640 C C . TYR A 1 85 ? -14.602 -13.634 -6.688 1.00 85.00 85 TYR A C 1
ATOM 642 O O . TYR A 1 85 ? -14.661 -12.441 -6.402 1.00 85.00 85 TYR A O 1
ATOM 650 N N . ILE A 1 86 ? -13.882 -14.489 -5.958 1.00 85.50 86 ILE A N 1
ATOM 651 C CA . ILE A 1 86 ? -13.048 -14.081 -4.818 1.00 85.50 86 ILE A CA 1
ATOM 652 C C . ILE A 1 86 ? -11.592 -14.116 -5.267 1.00 85.50 86 ILE A C 1
ATOM 654 O O . ILE A 1 86 ? -10.996 -15.187 -5.379 1.00 85.50 86 ILE A O 1
ATOM 658 N N . ASP A 1 87 ? -11.023 -12.944 -5.535 1.00 82.62 87 ASP A N 1
ATOM 659 C CA . ASP A 1 87 ? -9.645 -12.839 -6.002 1.00 82.62 87 ASP A CA 1
ATOM 660 C C . ASP A 1 87 ? -8.667 -12.605 -4.847 1.00 82.62 87 ASP A C 1
ATOM 662 O O . ASP A 1 87 ? -8.422 -11.479 -4.416 1.00 82.62 87 ASP A O 1
ATOM 666 N N . LEU A 1 88 ? -8.091 -13.702 -4.346 1.00 84.12 88 LEU A N 1
ATOM 667 C CA . LEU A 1 88 ? -7.005 -13.671 -3.362 1.00 84.12 88 LEU A CA 1
ATOM 668 C C . LEU A 1 88 ? -5.642 -13.355 -4.012 1.00 84.12 88 LEU A C 1
ATOM 670 O O . LEU A 1 88 ? -4.664 -13.071 -3.314 1.00 84.12 88 LEU A O 1
ATOM 674 N N . SER A 1 89 ? -5.549 -13.397 -5.346 1.00 86.56 89 SER A N 1
ATOM 675 C CA . SER A 1 89 ? -4.284 -13.247 -6.061 1.00 86.56 89 SER A CA 1
ATOM 676 C C . SER A 1 89 ? -3.726 -11.825 -5.964 1.00 86.56 89 SER A C 1
ATOM 678 O O . SER A 1 89 ? -2.506 -11.677 -5.899 1.00 86.56 89 SER A O 1
ATOM 680 N N . VAL A 1 90 ? -4.573 -10.796 -5.823 1.00 88.31 90 VAL A N 1
ATOM 681 C CA . VAL A 1 90 ? -4.153 -9.387 -5.664 1.00 88.31 90 VAL A CA 1
ATOM 682 C C . VAL A 1 90 ? -3.175 -9.210 -4.497 1.00 88.31 90 VAL A C 1
ATOM 684 O O . VAL A 1 90 ? -2.176 -8.503 -4.628 1.00 88.31 90 VAL A O 1
ATOM 687 N N . GLY A 1 91 ? -3.393 -9.917 -3.382 1.00 89.31 91 GLY A N 1
ATOM 688 C CA . GLY A 1 91 ? -2.476 -9.896 -2.238 1.00 89.31 91 GLY A CA 1
ATOM 689 C C . GLY A 1 91 ? -1.101 -10.486 -2.571 1.00 89.31 91 GLY A C 1
ATOM 690 O O . GLY A 1 91 ? -0.073 -9.920 -2.199 1.00 89.31 91 GLY A O 1
ATOM 691 N N . SER A 1 92 ? -1.070 -11.588 -3.327 1.00 91.12 92 SER A N 1
ATOM 692 C CA . SER A 1 92 ? 0.181 -12.212 -3.784 1.00 91.12 92 SER A CA 1
ATOM 693 C C . SER A 1 92 ? 0.939 -11.336 -4.786 1.00 91.12 92 SER A C 1
ATOM 695 O O . SER A 1 92 ? 2.160 -11.216 -4.689 1.00 91.12 92 SER A O 1
ATOM 697 N N . VAL A 1 93 ? 0.225 -10.652 -5.688 1.00 93.44 93 VAL A N 1
ATOM 698 C CA . VAL A 1 93 ? 0.812 -9.707 -6.647 1.00 93.44 93 VAL A CA 1
ATOM 699 C C . VAL A 1 93 ? 1.411 -8.522 -5.908 1.00 93.44 93 VAL A C 1
ATOM 701 O O . VAL A 1 93 ? 2.547 -8.145 -6.177 1.00 93.44 93 VAL A O 1
ATOM 704 N N . ALA A 1 94 ? 0.703 -7.966 -4.929 1.00 92.44 94 ALA A N 1
ATOM 705 C CA . ALA A 1 94 ? 1.221 -6.854 -4.152 1.00 92.44 94 ALA A CA 1
ATOM 706 C C . ALA A 1 94 ? 2.466 -7.241 -3.332 1.00 92.44 94 ALA A C 1
ATOM 708 O O . ALA A 1 94 ? 3.434 -6.480 -3.290 1.00 92.44 94 ALA A O 1
ATOM 709 N N . GLY A 1 95 ? 2.489 -8.450 -2.758 1.00 93.62 95 GLY A N 1
ATOM 710 C CA . GLY A 1 95 ? 3.681 -9.009 -2.113 1.00 93.62 95 GLY A CA 1
ATOM 711 C C . GLY A 1 95 ? 4.851 -9.193 -3.086 1.00 93.62 95 GLY A C 1
ATOM 712 O O . GLY A 1 95 ? 5.975 -8.796 -2.778 1.00 93.62 95 GLY A O 1
ATOM 713 N N . PHE A 1 96 ? 4.591 -9.725 -4.283 1.00 95.81 96 PHE A N 1
ATOM 714 C CA . PHE A 1 96 ? 5.596 -9.883 -5.336 1.00 95.81 96 PHE A CA 1
ATOM 715 C C . PHE A 1 96 ? 6.168 -8.538 -5.800 1.00 95.81 96 PHE A C 1
ATOM 717 O O . PHE A 1 96 ? 7.385 -8.381 -5.859 1.00 95.81 96 PHE A O 1
ATOM 724 N N . ILE A 1 97 ? 5.316 -7.547 -6.075 1.00 96.12 97 ILE A N 1
ATOM 725 C CA . ILE A 1 97 ? 5.747 -6.204 -6.480 1.00 96.12 97 ILE A CA 1
ATOM 726 C C . ILE A 1 97 ? 6.521 -5.513 -5.352 1.00 96.12 97 ILE A C 1
ATOM 728 O O . ILE A 1 97 ? 7.537 -4.876 -5.617 1.00 96.12 97 ILE A O 1
ATOM 732 N N . GLY A 1 98 ? 6.114 -5.689 -4.091 1.00 94.56 98 GLY A N 1
ATOM 733 C CA . GLY A 1 98 ? 6.873 -5.205 -2.936 1.00 94.56 98 GLY A CA 1
ATOM 734 C C . GLY A 1 98 ? 8.264 -5.838 -2.838 1.00 94.56 98 GLY A C 1
ATOM 735 O O . GLY A 1 98 ? 9.257 -5.132 -2.651 1.00 94.56 98 GLY A O 1
ATOM 736 N N . ALA A 1 99 ? 8.362 -7.157 -3.033 1.00 96.00 99 ALA A N 1
ATOM 737 C CA . ALA A 1 99 ? 9.640 -7.864 -3.070 1.00 96.00 99 ALA A CA 1
ATOM 738 C C . ALA A 1 99 ? 10.509 -7.414 -4.254 1.00 96.00 99 ALA A C 1
ATOM 740 O O . ALA A 1 99 ? 11.709 -7.202 -4.079 1.00 96.00 99 ALA A O 1
ATOM 741 N N . LEU A 1 100 ? 9.922 -7.217 -5.437 1.00 95.81 100 LEU A N 1
ATOM 742 C CA . LEU A 1 100 ? 10.607 -6.684 -6.616 1.00 95.81 100 LEU A CA 1
ATOM 743 C C . LEU A 1 100 ? 11.162 -5.281 -6.341 1.00 95.81 100 LEU A C 1
ATOM 745 O O . LEU A 1 100 ? 12.342 -5.031 -6.582 1.00 95.81 100 LEU A O 1
ATOM 749 N N . ALA A 1 101 ? 10.345 -4.395 -5.768 1.00 94.81 101 ALA A N 1
ATOM 750 C CA . ALA A 1 101 ? 10.745 -3.042 -5.403 1.00 94.81 101 ALA A CA 1
ATOM 751 C C . ALA A 1 101 ? 11.922 -3.048 -4.414 1.00 94.81 101 ALA A C 1
ATOM 753 O O . ALA A 1 101 ? 12.917 -2.351 -4.626 1.00 94.81 101 ALA A O 1
ATOM 754 N N . ALA A 1 102 ? 11.849 -3.877 -3.366 1.00 94.75 102 ALA A N 1
ATOM 755 C CA . ALA A 1 102 ? 12.927 -4.037 -2.392 1.00 94.75 102 ALA A CA 1
ATOM 756 C C . ALA A 1 102 ? 14.211 -4.594 -3.030 1.00 94.75 102 ALA A C 1
ATOM 758 O O . ALA A 1 102 ? 15.300 -4.087 -2.760 1.00 94.75 102 ALA A O 1
ATOM 759 N N . ASN A 1 103 ? 14.099 -5.589 -3.916 1.00 94.56 103 ASN A N 1
ATOM 760 C CA . ASN A 1 103 ? 15.250 -6.150 -4.624 1.00 94.56 103 ASN A CA 1
ATOM 761 C C . ASN A 1 103 ? 15.929 -5.105 -5.517 1.00 94.56 103 ASN A C 1
ATOM 763 O O . ASN A 1 103 ? 17.147 -4.949 -5.449 1.00 94.56 103 ASN A O 1
ATOM 767 N N . MET A 1 104 ? 15.158 -4.343 -6.296 1.00 93.62 104 MET A N 1
ATOM 768 C CA . MET A 1 104 ? 15.693 -3.304 -7.182 1.00 93.62 104 MET A CA 1
ATOM 769 C C . MET A 1 104 ? 16.336 -2.138 -6.423 1.00 93.62 104 MET A C 1
ATOM 771 O O . MET A 1 104 ? 17.369 -1.619 -6.854 1.00 93.62 104 MET A O 1
ATOM 775 N N . MET A 1 105 ? 15.735 -1.712 -5.307 1.00 92.25 105 MET A N 1
ATOM 776 C CA . MET A 1 105 ? 16.245 -0.585 -4.519 1.00 92.25 105 MET A CA 1
ATOM 777 C C . MET A 1 105 ? 17.443 -0.958 -3.645 1.00 92.25 105 MET A C 1
ATOM 779 O O . MET A 1 105 ? 18.354 -0.148 -3.506 1.00 92.25 105 MET A O 1
ATOM 783 N N . VAL A 1 106 ? 17.449 -2.152 -3.045 1.00 91.81 106 VAL A N 1
ATOM 784 C CA . VAL A 1 106 ? 18.401 -2.496 -1.973 1.00 91.81 106 VAL A CA 1
ATOM 785 C C . VAL A 1 106 ? 19.404 -3.566 -2.395 1.00 91.81 106 VAL A C 1
ATOM 787 O O . VAL A 1 106 ? 20.587 -3.453 -2.081 1.00 91.81 106 VAL A O 1
ATOM 790 N N . ILE A 1 107 ? 18.957 -4.610 -3.096 1.00 90.62 107 ILE A N 1
ATOM 791 C CA . ILE A 1 107 ? 19.759 -5.828 -3.299 1.00 90.62 107 ILE A CA 1
ATOM 792 C C . ILE A 1 107 ? 20.583 -5.744 -4.583 1.00 90.62 107 ILE A C 1
ATOM 794 O O . ILE A 1 107 ? 21.775 -6.034 -4.571 1.00 90.62 107 ILE A O 1
ATOM 798 N N . TRP A 1 108 ? 19.971 -5.338 -5.694 1.00 90.00 108 TRP A N 1
ATOM 799 C CA . TRP A 1 108 ? 20.608 -5.391 -7.013 1.00 90.00 108 TRP A CA 1
ATOM 800 C C . TRP A 1 108 ? 21.587 -4.248 -7.290 1.00 90.00 108 TRP A C 1
ATOM 802 O O . TRP A 1 108 ? 22.310 -4.320 -8.277 1.00 90.00 108 TRP A O 1
ATOM 812 N N . GLN A 1 109 ? 21.621 -3.216 -6.436 1.00 83.06 109 GLN A N 1
ATOM 813 C CA . GLN A 1 109 ? 22.573 -2.096 -6.504 1.00 83.06 109 GLN A CA 1
ATOM 814 C C . GLN A 1 109 ? 22.775 -1.554 -7.934 1.00 83.06 109 GLN A C 1
ATOM 816 O O . GLN A 1 109 ? 23.895 -1.303 -8.374 1.00 83.06 109 GLN A O 1
ATOM 821 N N . LEU A 1 110 ? 21.682 -1.353 -8.676 1.00 82.88 110 LEU A N 1
ATOM 822 C CA . LEU A 1 110 ? 21.695 -1.027 -10.109 1.00 82.88 110 LEU A CA 1
ATOM 823 C C . LEU A 1 110 ? 22.084 0.441 -10.404 1.00 82.88 110 LEU A C 1
ATOM 825 O O . LEU A 1 110 ? 21.759 0.986 -11.462 1.00 82.88 110 LEU A O 1
ATOM 829 N N . GLY A 1 111 ? 22.750 1.118 -9.467 1.00 84.75 111 GLY A N 1
ATOM 830 C CA . GLY A 1 111 ? 23.138 2.521 -9.588 1.00 84.75 111 GLY A CA 1
ATOM 831 C C . GLY A 1 111 ? 21.920 3.439 -9.805 1.00 84.75 111 GLY A C 1
ATOM 832 O O . GLY A 1 111 ? 20.987 3.397 -9.001 1.00 84.75 111 GLY A O 1
ATOM 833 N N . PRO A 1 112 ? 21.876 4.257 -10.879 1.00 82.19 112 PRO A N 1
ATOM 834 C CA . PRO A 1 112 ? 20.752 5.161 -11.155 1.00 82.19 112 PRO A CA 1
ATOM 835 C C . PRO A 1 112 ? 19.385 4.467 -11.263 1.00 82.19 112 PRO A C 1
ATOM 837 O O . PRO A 1 112 ? 18.357 5.092 -11.008 1.00 82.19 112 PRO A O 1
ATOM 840 N N . LEU A 1 113 ? 19.362 3.178 -11.618 1.00 84.25 113 LEU A N 1
ATOM 841 C CA . LEU A 1 113 ? 18.136 2.382 -11.740 1.00 84.25 113 LEU A CA 1
ATOM 842 C C . LEU A 1 113 ? 17.524 2.013 -10.378 1.00 84.25 113 LEU A C 1
ATOM 844 O O . LEU A 1 113 ? 16.342 1.686 -10.324 1.00 84.25 113 LEU A O 1
ATOM 848 N N . SER A 1 114 ? 18.281 2.114 -9.280 1.00 88.25 114 SER A N 1
ATOM 849 C CA . SER A 1 114 ? 17.770 1.943 -7.911 1.00 88.25 114 SER A CA 1
ATOM 850 C C . SER A 1 114 ? 17.055 3.195 -7.378 1.00 88.25 114 SER A C 1
ATOM 852 O O . SER A 1 114 ? 16.630 3.218 -6.224 1.00 88.25 114 SER A O 1
ATOM 854 N N . ASN A 1 115 ? 16.898 4.244 -8.197 1.00 92.19 115 ASN A N 1
ATOM 855 C CA . ASN A 1 115 ? 16.142 5.437 -7.828 1.00 92.19 115 ASN A CA 1
ATOM 856 C C . ASN A 1 115 ? 14.658 5.082 -7.568 1.00 92.19 115 ASN A C 1
ATOM 858 O O . ASN A 1 115 ? 14.025 4.487 -8.447 1.00 92.19 115 ASN A O 1
ATOM 862 N N . PRO A 1 116 ? 14.069 5.497 -6.425 1.00 91.81 116 PRO A N 1
ATOM 863 C CA . PRO A 1 116 ? 12.674 5.210 -6.086 1.00 91.81 116 PRO A CA 1
ATOM 864 C C . PRO A 1 116 ? 11.664 5.561 -7.184 1.00 91.81 116 PRO A C 1
ATOM 866 O O . PRO A 1 116 ? 10.689 4.835 -7.364 1.00 91.81 116 PRO A O 1
ATOM 869 N N . LEU A 1 117 ? 11.895 6.632 -7.953 1.00 93.75 117 LEU A N 1
ATOM 870 C CA . LEU A 1 117 ? 11.017 7.028 -9.061 1.00 93.75 117 LEU A CA 1
ATOM 871 C C . LEU A 1 117 ? 11.027 5.997 -10.195 1.00 93.75 117 LEU A C 1
ATOM 873 O O . LEU A 1 117 ? 9.972 5.596 -10.680 1.00 93.75 117 LEU A O 1
ATOM 877 N N . VAL A 1 118 ? 12.217 5.536 -10.587 1.00 93.75 118 VAL A N 1
ATOM 878 C CA . VAL A 1 118 ? 12.387 4.540 -11.655 1.00 93.75 118 VAL A CA 1
ATOM 879 C C . VAL A 1 118 ? 11.797 3.203 -11.222 1.00 93.75 118 VAL A C 1
ATOM 881 O O . VAL A 1 118 ? 11.011 2.609 -11.958 1.00 93.75 118 VAL A O 1
ATOM 884 N N . VAL A 1 119 ? 12.111 2.765 -10.000 1.00 95.44 119 VAL A N 1
ATOM 885 C CA . VAL A 1 119 ? 11.575 1.519 -9.439 1.00 95.44 119 VAL A CA 1
ATOM 886 C C . VAL A 1 119 ? 10.050 1.567 -9.351 1.00 95.44 119 VAL A C 1
ATOM 888 O O . VAL A 1 119 ? 9.399 0.590 -9.714 1.00 95.44 119 VAL A O 1
ATOM 891 N N . SER A 1 120 ? 9.466 2.703 -8.954 1.00 94.06 120 SER A N 1
ATOM 892 C CA . SER A 1 120 ? 8.008 2.874 -8.902 1.00 94.06 120 SER A CA 1
ATOM 893 C C . SER A 1 120 ? 7.365 2.718 -10.280 1.00 94.06 120 SER A C 1
ATOM 895 O O . SER A 1 120 ? 6.374 2.004 -10.407 1.00 94.06 120 SER A O 1
ATOM 897 N N . ILE A 1 121 ? 7.942 3.320 -11.326 1.00 96.00 121 ILE A N 1
ATOM 898 C CA . ILE A 1 121 ? 7.441 3.185 -12.703 1.00 96.00 121 ILE A CA 1
ATOM 899 C C . ILE A 1 121 ? 7.511 1.724 -13.163 1.00 96.00 121 ILE A C 1
ATOM 901 O O . ILE A 1 121 ? 6.530 1.198 -13.685 1.00 96.00 121 ILE A O 1
ATOM 905 N N . VAL A 1 122 ? 8.638 1.045 -12.928 1.00 95.88 122 VAL A N 1
ATOM 906 C CA . VAL A 1 122 ? 8.797 -0.373 -13.286 1.00 95.88 122 VAL A CA 1
ATOM 907 C C . VAL A 1 122 ? 7.779 -1.242 -12.544 1.00 95.88 122 VAL A C 1
ATOM 909 O O . VAL A 1 122 ? 7.116 -2.070 -13.164 1.00 95.88 122 VAL A O 1
ATOM 912 N N . CYS A 1 123 ? 7.594 -1.022 -11.243 1.00 95.69 123 CYS A N 1
ATOM 913 C CA . CYS A 1 123 ? 6.622 -1.751 -10.430 1.00 95.69 123 CYS A CA 1
ATOM 914 C C . CYS A 1 123 ? 5.179 -1.525 -10.899 1.00 95.69 123 CYS A C 1
ATOM 916 O O . CYS A 1 123 ? 4.403 -2.478 -10.943 1.00 95.69 123 CYS A O 1
ATOM 918 N N . LEU A 1 124 ? 4.823 -0.297 -11.293 1.00 95.44 124 LEU A N 1
ATOM 919 C CA . LEU A 1 124 ? 3.508 0.011 -11.860 1.00 95.44 124 LEU A CA 1
ATOM 920 C C . LEU A 1 124 ? 3.281 -0.699 -13.196 1.00 95.44 124 LEU A C 1
ATOM 922 O O . LEU A 1 124 ? 2.199 -1.239 -13.414 1.00 95.44 124 LEU A O 1
ATOM 926 N N . ILE A 1 125 ? 4.292 -0.744 -14.068 1.00 97.44 125 ILE A N 1
ATOM 927 C CA . ILE A 1 125 ? 4.205 -1.452 -15.351 1.00 97.44 125 ILE A CA 1
ATOM 928 C C . ILE A 1 125 ? 4.035 -2.955 -15.113 1.00 97.44 125 ILE A C 1
ATOM 930 O O . ILE A 1 125 ? 3.093 -3.552 -15.626 1.00 97.44 125 ILE A O 1
ATOM 934 N N . VAL A 1 126 ? 4.908 -3.572 -14.311 1.00 97.31 126 VAL A N 1
ATOM 935 C CA . VAL A 1 126 ? 4.865 -5.020 -14.050 1.00 97.31 126 VAL A CA 1
ATOM 936 C C . VAL A 1 126 ? 3.570 -5.408 -13.334 1.00 97.31 126 VAL A C 1
ATOM 938 O O . VAL A 1 126 ? 2.896 -6.346 -13.754 1.00 97.31 126 VAL A O 1
ATOM 941 N N . GLY A 1 127 ? 3.179 -4.662 -12.298 1.00 95.19 127 GLY A N 1
ATOM 942 C CA . GLY A 1 127 ? 1.929 -4.893 -11.576 1.00 95.19 127 GLY A CA 1
ATOM 943 C C . GLY A 1 127 ? 0.701 -4.708 -12.467 1.00 95.19 127 GLY A C 1
ATOM 944 O O . GLY A 1 127 ? -0.204 -5.539 -12.439 1.00 95.19 127 GLY A O 1
ATOM 945 N N . GLY A 1 128 ? 0.697 -3.673 -13.311 1.00 94.06 128 GLY A N 1
ATOM 946 C CA . GLY A 1 128 ? -0.367 -3.420 -14.280 1.00 94.06 128 GLY A CA 1
ATOM 947 C C . GLY A 1 128 ? -0.502 -4.531 -15.322 1.00 94.06 128 GLY A C 1
ATOM 948 O O . GLY A 1 128 ? -1.618 -4.937 -15.628 1.00 94.06 128 GLY A O 1
ATOM 949 N N . LEU A 1 129 ? 0.612 -5.076 -15.822 1.00 96.56 129 LEU A N 1
ATOM 950 C CA . LEU A 1 129 ? 0.602 -6.205 -16.759 1.00 96.56 129 LEU A CA 1
ATOM 951 C C . LEU A 1 129 ? 0.040 -7.479 -16.119 1.00 96.56 129 LEU A C 1
ATOM 953 O O . LEU A 1 129 ? -0.793 -8.150 -16.729 1.00 96.56 129 LEU A O 1
ATOM 957 N N . ILE A 1 130 ? 0.456 -7.797 -14.889 1.00 94.56 130 ILE A N 1
ATOM 958 C CA . ILE A 1 130 ? -0.061 -8.962 -14.155 1.00 94.56 130 ILE A CA 1
ATOM 959 C C . ILE A 1 130 ? -1.561 -8.793 -13.884 1.00 94.56 130 ILE A C 1
ATOM 961 O O . ILE A 1 130 ? -2.342 -9.698 -14.175 1.00 94.56 130 ILE A O 1
ATOM 965 N N . GLY A 1 131 ? -1.973 -7.618 -13.401 1.00 91.56 131 GLY A N 1
ATOM 966 C CA . GLY A 1 131 ? -3.380 -7.308 -13.146 1.00 91.56 131 GLY A CA 1
ATOM 967 C C . GLY A 1 131 ? -4.235 -7.341 -14.415 1.00 91.56 131 GLY A C 1
ATOM 968 O O . GLY A 1 131 ? -5.343 -7.870 -14.394 1.00 91.56 131 GLY A O 1
ATOM 969 N N . ALA A 1 132 ? -3.719 -6.851 -15.546 1.00 91.75 132 ALA A N 1
ATOM 970 C CA . ALA A 1 132 ? -4.404 -6.930 -16.834 1.00 91.75 132 ALA A CA 1
ATOM 971 C C . ALA A 1 132 ? -4.575 -8.381 -17.309 1.00 91.75 132 ALA A C 1
ATOM 973 O O . ALA A 1 132 ? -5.641 -8.732 -17.812 1.00 91.75 132 ALA A O 1
ATOM 974 N N . ALA A 1 133 ? -3.564 -9.235 -17.119 1.00 91.88 133 ALA A N 1
ATOM 975 C CA . ALA A 1 133 ? -3.654 -10.654 -17.458 1.00 91.88 133 ALA A CA 1
ATOM 976 C C . ALA A 1 133 ? -4.707 -11.381 -16.600 1.00 91.88 133 ALA A C 1
ATOM 978 O O . ALA A 1 133 ? -5.530 -12.130 -17.126 1.00 91.88 133 ALA A O 1
ATOM 979 N N . GLN A 1 134 ? -4.729 -11.109 -15.292 1.00 89.31 134 GLN A N 1
ATOM 980 C CA . GLN A 1 134 ? -5.733 -11.650 -14.370 1.00 89.31 134 GLN A CA 1
ATOM 981 C C . GLN A 1 134 ? -7.143 -11.161 -14.724 1.00 89.31 134 GLN A C 1
ATOM 983 O O . GLN A 1 134 ? -8.059 -11.969 -14.876 1.00 89.31 134 GLN A O 1
ATOM 988 N N . GLY A 1 135 ? -7.305 -9.854 -14.945 1.00 88.12 135 GLY A N 1
ATOM 989 C CA . GLY A 1 135 ? -8.573 -9.253 -15.358 1.00 88.12 135 GLY A CA 1
ATOM 990 C C . GLY A 1 135 ? -9.082 -9.792 -16.697 1.00 88.12 135 GLY A C 1
ATOM 991 O O . GLY A 1 135 ? -10.281 -10.013 -16.849 1.00 88.12 135 GLY A O 1
ATOM 992 N N . TYR A 1 136 ? -8.186 -10.070 -17.648 1.00 90.62 136 TYR A N 1
ATOM 993 C CA . TYR A 1 136 ? -8.541 -10.700 -18.919 1.00 90.62 136 TYR A CA 1
ATOM 994 C C . TYR A 1 136 ? -9.140 -12.097 -18.717 1.00 90.62 136 TYR A C 1
ATOM 996 O O . TYR A 1 136 ? -10.201 -12.389 -19.271 1.00 90.62 136 TYR A O 1
ATOM 1004 N N . TRP A 1 137 ? -8.510 -12.949 -17.904 1.00 87.06 137 TRP A N 1
ATOM 1005 C CA . TRP A 1 137 ? -9.061 -14.277 -17.626 1.00 87.06 137 TRP A CA 1
ATOM 1006 C C . TRP A 1 137 ? -10.418 -14.201 -16.934 1.00 87.06 137 TRP A C 1
ATOM 1008 O O . TRP A 1 137 ? -11.338 -14.882 -17.372 1.00 87.06 137 TRP A O 1
ATOM 1018 N N . ILE A 1 138 ? -10.571 -13.323 -15.939 1.00 84.00 138 ILE A N 1
ATOM 1019 C CA . ILE A 1 138 ? -11.846 -13.129 -15.230 1.00 84.00 138 ILE A CA 1
ATOM 1020 C C . ILE A 1 138 ? -12.955 -12.660 -16.189 1.00 84.00 138 ILE A C 1
ATOM 1022 O O . ILE A 1 138 ? -14.098 -13.099 -16.082 1.00 84.00 138 ILE A O 1
ATOM 1026 N N . ALA A 1 139 ? -12.640 -11.761 -17.126 1.00 85.12 139 ALA A N 1
ATOM 1027 C CA . ALA A 1 139 ? -13.635 -11.170 -18.017 1.00 85.12 139 ALA A CA 1
ATOM 1028 C C . ALA A 1 139 ? -14.046 -12.087 -19.183 1.00 85.12 139 ALA A C 1
ATOM 1030 O O . ALA A 1 139 ? -15.225 -12.120 -19.542 1.00 85.12 139 ALA A O 1
ATOM 1031 N N . TYR A 1 140 ? -13.092 -12.799 -19.792 1.00 86.25 140 TYR A N 1
ATOM 1032 C CA . TYR A 1 140 ? -13.304 -13.494 -21.069 1.00 86.25 140 TYR A CA 1
ATOM 1033 C C . TYR A 1 140 ? -13.295 -15.021 -20.974 1.00 86.25 140 TYR A C 1
ATOM 1035 O O . TYR A 1 140 ? -13.870 -15.672 -21.844 1.00 86.25 140 TYR A O 1
ATOM 1043 N N . HIS A 1 141 ? -12.652 -15.606 -19.963 1.00 71.00 141 HIS A N 1
ATOM 1044 C CA . HIS A 1 141 ? -12.663 -17.050 -19.736 1.00 71.00 141 HIS A CA 1
ATOM 1045 C C . HIS A 1 141 ? -13.631 -17.368 -18.595 1.00 71.00 141 HIS A C 1
ATOM 1047 O O . HIS A 1 141 ? -13.268 -17.335 -17.421 1.00 71.00 141 HIS A O 1
ATOM 1053 N N . ARG A 1 142 ? -14.882 -17.639 -18.978 1.00 62.09 142 ARG A N 1
ATOM 1054 C CA . ARG A 1 142 ? -15.902 -18.227 -18.106 1.00 62.09 142 ARG A CA 1
ATOM 1055 C C . ARG A 1 142 ? -15.885 -19.742 -18.208 1.00 62.09 142 ARG A C 1
ATOM 1057 O O . ARG A 1 142 ? -15.780 -20.233 -19.354 1.00 62.09 142 ARG A O 1
#

Secondary structure (DSSP, 8-state):
------PPP---------THHHHHHHHHHHHHHHHHHHHHHHHHHHHHHTTT-TTSHHHHHHHHHHHHHHHHHHHHHHHHHHTT----HHHHHHHHHHHHHHIIIIIS--GGGG-HHHHHHHHHHHHHHHHHHHHHHHHH--

Mean predicted aligned error: 12.08 Å

pLDDT: mean 83.89, std 13.81, range [43.81, 97.44]

Solvent-accessible surface area (backbone atoms only — not comparable to full-atom values): 8325 Å² total; per-residue (Å²): 138,89,76,89,79,79,82,79,77,83,73,76,79,67,70,77,80,60,70,61,64,60,55,49,53,52,52,53,52,46,60,72,46,37,60,58,52,50,50,52,52,52,51,50,51,47,25,62,77,51,77,49,50,55,81,34,70,70,47,46,50,47,54,50,57,67,48,46,56,57,55,57,50,47,60,59,46,46,63,42,44,77,73,75,42,88,73,70,59,63,61,55,50,51,51,49,44,51,50,49,45,49,38,43,51,67,69,63,64,55,60,82,58,28,36,68,70,55,39,48,52,52,43,51,52,55,50,49,53,53,49,49,54,53,50,46,43,69,73,73,60,124

Sequence (142 aa):
MSTDSAPAPQGNIAEEQRPRIAVSALTTNLREYGLIIALIVIMLFFQFTTSGTLFKPVNLSNLVQQNSFIIVMALGMLLVIVSGYIDLSVGSVAGFIGALAANMMVIWQLGPLSNPLVVSIVCLIVGGLIGAAQGYWIAYHR

Radius of gyration: 30.16 Å; Cα contacts (8 Å, |Δi|>4): 54; chains: 1; bounding box: 85×60×79 Å

Foldseek 3Di:
DDDDDDDDDPPPCPVCPDVCVVVVVVVVVCVVCVVVVVVVVVLVVCCVVVVNPCPDPVNVVVVCVVCVVVVVLVVLQVVLVVLVDRDPVSVVLVVVLVVQLC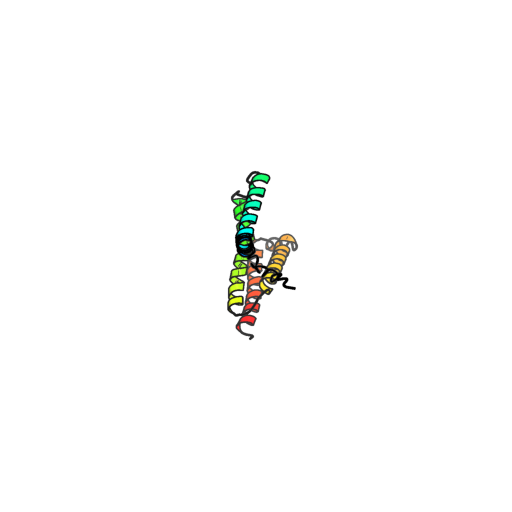CLQPPPPPDVCNPNVNSVVVSCVVSVVVSVVVVCCSPPPD